Protein 2O4T (pdb70)

B-factor: mean 48.42, std 8.17, range [28.25, 76.45]

Organism: Halalkalibacterium halodurans (strain ATCC BAA-125 / DSM 18197 / FERM 7344 / JCM 9153 / C-125) (NCBI:txid272558)

Structure (mmCIF, N/CA/C/O backbone):
data_2O4T
#
_entry.id   2O4T
#
_cell.length_a   85.577
_cell.length_b   85.577
_cell.length_c   104.575
_cell.angle_alpha   90.00
_cell.angle_beta   90.00
_cell.angle_gamma   120.00
#
_symmetry.space_group_name_H-M   'H 3 2'
#
loop_
_entity.id
_entity.type
_entity.pdbx_description
1 polymer 'BH3976 protein'
2 non-polymer DI(HYDROXYETHYL)ETHER
3 water water
#
loop_
_atom_site.group_PDB
_atom_site.id
_atom_site.type_symbol
_atom_site.label_atom_id
_atom_site.label_alt_id
_atom_site.label_comp_id
_atom_site.label_asym_id
_atom_site.label_entity_id
_atom_site.label_seq_id
_atom_site.pdbx_PDB_ins_code
_atom_site.Cartn_x
_atom_site.Cartn_y
_atom_site.Cartn_z
_atom_site.occupancy
_atom_site.B_iso_or_equiv
_atom_site.auth_seq_id
_atom_site.auth_comp_id
_atom_site.auth_asym_id
_atom_site.auth_atom_id
_atom_site.pdbx_PDB_model_num
ATOM 1 N N . HIS A 1 3 ? 16.588 19.489 45.899 1.00 59.03 16 HIS A N 1
ATOM 2 C CA . HIS A 1 3 ? 16.967 18.162 46.495 1.00 60.15 16 HIS A CA 1
ATOM 3 C C . HIS A 1 3 ? 16.853 17.044 45.443 1.00 57.79 16 HIS A C 1
ATOM 4 O O . HIS A 1 3 ? 15.993 17.104 44.549 1.00 56.76 16 HIS A O 1
ATOM 11 N N . VAL A 1 4 ? 17.713 16.002 45.563 1.00 55.43 17 VAL A N 1
ATOM 12 C CA . VAL A 1 4 ? 17.642 14.908 44.612 1.00 52.35 17 VAL A CA 1
ATOM 13 C C . VAL A 1 4 ? 17.840 13.542 45.267 1.00 51.48 17 VAL A C 1
ATOM 14 O O . VAL A 1 4 ? 18.429 13.455 46.344 1.00 49.42 17 VAL A O 1
ATOM 18 N N . SER A 1 5 ? 17.270 12.565 44.592 1.00 47.28 18 SER A N 1
ATOM 19 C CA . SER A 1 5 ? 17.456 11.238 45.032 1.00 46.07 18 SER A CA 1
ATOM 20 C C . SER A 1 5 ? 18.963 10.933 45.213 1.00 48.63 18 SER A C 1
ATOM 21 O O . SER A 1 5 ? 19.825 11.289 44.400 1.00 52.27 18 SER A O 1
ATOM 24 N N . ARG A 1 6 ? 19.273 10.265 46.327 1.00 47.13 19 ARG A N 1
ATOM 25 C CA . ARG A 1 6 ? 20.62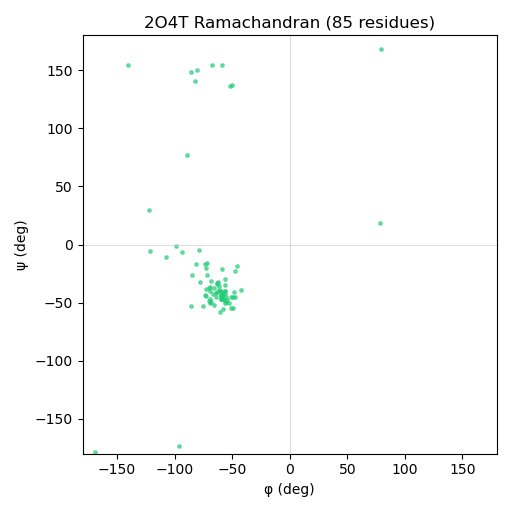8 9.783 46.569 1.00 46.89 19 ARG A CA 1
ATOM 26 C C . ARG A 1 6 ? 21.133 8.840 45.523 1.00 45.26 19 ARG A C 1
ATOM 27 O O . ARG A 1 6 ? 22.331 8.673 45.391 1.00 47.14 19 ARG A O 1
ATOM 35 N N . VAL A 1 7 ? 20.224 8.219 44.780 1.00 46.27 20 VAL A N 1
ATOM 36 C CA . VAL A 1 7 ? 20.618 7.418 43.631 1.00 47.86 20 VAL A CA 1
ATOM 37 C C . VAL A 1 7 ? 21.382 8.292 42.606 1.00 44.22 20 VAL A C 1
ATOM 38 O O . VAL A 1 7 ? 22.438 7.874 42.096 1.00 48.69 20 VAL A O 1
ATOM 42 N N . GLU A 1 8 ? 20.884 9.497 42.348 1.00 48.10 21 GLU A N 1
ATOM 43 C CA A GLU A 1 8 ? 21.522 10.422 41.415 0.50 46.33 21 GLU A CA 1
ATOM 44 C CA B GLU A 1 8 ? 21.524 10.372 41.386 0.50 46.43 21 GLU A CA 1
ATOM 45 C C . GLU A 1 8 ? 22.841 10.957 41.946 1.00 46.35 21 GLU A C 1
ATOM 46 O O . GLU A 1 8 ? 23.590 11.568 41.217 1.00 42.91 21 GLU A O 1
ATOM 57 N N . LYS A 1 9 ? 23.119 10.763 43.237 1.00 46.13 22 LYS A N 1
ATOM 58 C CA . LYS A 1 9 ? 24.372 11.256 43.826 1.00 44.66 22 LYS A CA 1
ATOM 59 C C . LYS A 1 9 ? 25.457 10.180 43.811 1.00 44.68 22 LYS A C 1
ATOM 60 O O . LYS A 1 9 ? 26.594 10.437 44.197 1.00 41.10 22 LYS A O 1
ATOM 66 N N . LEU A 1 10 ? 25.109 8.962 43.410 1.00 41.91 23 LEU A N 1
ATOM 67 C CA . LEU A 1 10 ? 26.118 7.920 43.287 1.00 42.74 23 LEU A CA 1
ATOM 68 C C . LEU A 1 10 ? 27.102 8.202 42.156 1.00 44.86 23 LEU A C 1
ATOM 69 O O . LEU A 1 10 ? 26.768 8.848 41.193 1.00 39.18 23 LEU A O 1
ATOM 74 N N . PRO A 1 11 ? 28.320 7.651 42.252 1.00 45.72 24 PRO A N 1
ATOM 75 C CA . PRO A 1 11 ? 29.179 7.755 41.061 1.00 44.43 24 PRO A CA 1
ATOM 76 C C . PRO A 1 11 ? 28.510 7.107 39.851 1.00 43.72 24 PRO A C 1
ATOM 77 O O . PRO A 1 11 ? 27.671 6.204 40.005 1.00 43.95 24 PRO A O 1
ATOM 81 N N . LYS A 1 12 ? 28.869 7.553 38.658 1.00 43.83 25 LYS A N 1
ATOM 82 C CA . LYS A 1 12 ? 28.191 7.098 37.447 1.00 45.62 25 LYS A CA 1
ATOM 83 C C . LYS A 1 12 ? 28.204 5.577 37.285 1.00 44.14 25 LYS A C 1
ATOM 84 O O . LYS A 1 12 ? 27.190 5.018 36.913 1.00 46.01 25 LYS A O 1
ATOM 86 N N . ASP A 1 13 ? 29.319 4.910 37.607 1.00 44.56 26 ASP A N 1
ATOM 87 C CA A ASP A 1 13 ? 29.462 3.438 37.478 0.50 44.09 26 ASP A CA 1
ATOM 88 C CA B ASP A 1 13 ? 29.388 3.467 37.389 0.50 44.49 26 ASP A CA 1
ATOM 89 C C . ASP A 1 13 ? 28.473 2.700 38.363 1.00 44.67 26 ASP A C 1
ATOM 90 O O . ASP A 1 13 ? 27.852 1.712 37.970 1.00 45.75 26 ASP A O 1
ATOM 99 N N . TYR A 1 14 ? 28.365 3.180 39.602 1.00 45.06 27 TYR A N 1
ATOM 100 C CA . TYR A 1 14 ? 27.387 2.680 40.563 1.00 45.47 27 TYR A CA 1
ATOM 101 C C . TYR A 1 14 ? 25.956 2.866 40.015 1.00 44.96 27 TYR A C 1
ATOM 102 O O . TYR A 1 14 ? 25.138 1.965 40.134 1.00 41.56 27 TYR A O 1
ATOM 111 N N . GLN A 1 15 ? 25.657 4.031 39.426 1.00 43.13 28 GLN A N 1
ATOM 112 C CA . GLN A 1 15 ? 24.327 4.247 38.837 1.00 42.61 28 GLN A CA 1
ATOM 113 C C . GLN A 1 15 ? 23.986 3.242 37.712 1.00 43.54 28 GLN A C 1
ATOM 114 O O . GLN A 1 15 ? 22.881 2.704 37.635 1.00 41.30 28 GLN A O 1
ATOM 120 N N . ILE A 1 16 ? 24.939 3.005 36.822 1.00 43.35 29 ILE A N 1
ATOM 121 C CA . ILE A 1 16 ? 24.758 2.016 35.787 1.00 45.29 29 ILE A CA 1
ATOM 122 C C . ILE A 1 16 ? 24.395 0.641 36.403 1.00 39.79 29 ILE A C 1
ATOM 123 O O . ILE A 1 16 ? 23.430 0.026 35.985 1.00 43.00 29 ILE A O 1
ATOM 128 N N . VAL A 1 17 ? 25.139 0.184 37.384 1.00 45.19 30 VAL A N 1
ATOM 129 C CA . VAL A 1 17 ? 24.904 -1.165 37.946 1.00 43.47 30 VAL A CA 1
ATOM 130 C C . VAL A 1 17 ? 23.543 -1.108 38.709 1.00 44.29 30 VAL A C 1
ATOM 131 O O . VAL A 1 17 ? 22.751 -2.020 38.607 1.00 43.01 30 VAL A O 1
ATOM 135 N N . TYR A 1 18 ? 23.226 0.006 39.380 1.00 46.31 31 TYR A N 1
ATOM 136 C CA . TYR A 1 18 ? 21.929 0.109 40.072 1.00 44.19 31 TYR A CA 1
ATOM 137 C C . TYR A 1 18 ? 20.753 -0.028 39.123 1.00 47.09 31 TYR A C 1
ATOM 138 O O . TYR A 1 18 ? 19.738 -0.668 39.458 1.00 39.94 31 TYR A O 1
ATOM 147 N N . LYS A 1 19 ? 20.866 0.577 37.939 1.00 47.45 32 LYS A N 1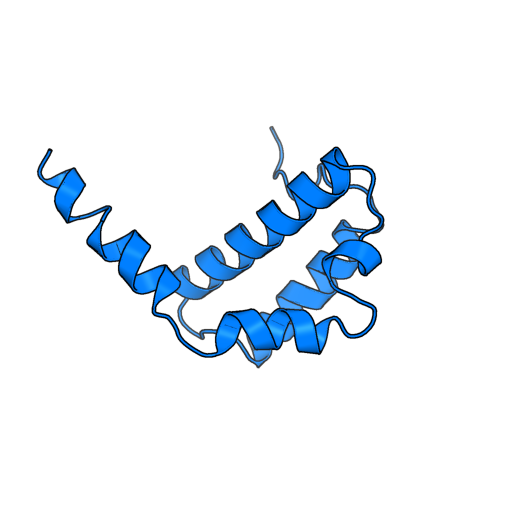
ATOM 148 C CA . LYS A 1 19 ? 19.821 0.439 36.941 1.00 47.37 32 LYS A CA 1
ATOM 149 C C . LYS A 1 19 ? 19.716 -1.022 36.494 1.00 43.45 32 LYS A C 1
ATOM 150 O O . LYS A 1 19 ? 18.640 -1.502 36.317 1.00 38.88 32 LYS A O 1
ATOM 154 N N . GLU A 1 20 ? 20.825 -1.726 36.290 1.00 42.12 33 GLU A N 1
ATOM 155 C CA . GLU A 1 20 ? 20.723 -3.140 35.940 1.00 43.08 33 GLU A CA 1
ATOM 156 C C . GLU A 1 20 ? 19.941 -3.863 37.066 1.00 43.47 33 GLU A C 1
ATOM 157 O O . GLU A 1 20 ? 19.074 -4.719 36.806 1.00 42.23 33 GLU A O 1
ATOM 163 N N . ILE A 1 21 ? 20.254 -3.493 38.304 1.00 46.90 34 ILE A N 1
ATOM 164 C CA . ILE A 1 21 ? 19.702 -4.152 39.508 1.00 48.73 34 ILE A CA 1
ATOM 165 C C . ILE A 1 21 ? 18.206 -3.992 39.630 1.00 45.30 34 ILE A C 1
ATOM 166 O O . ILE A 1 21 ? 17.505 -4.980 39.859 1.00 46.70 34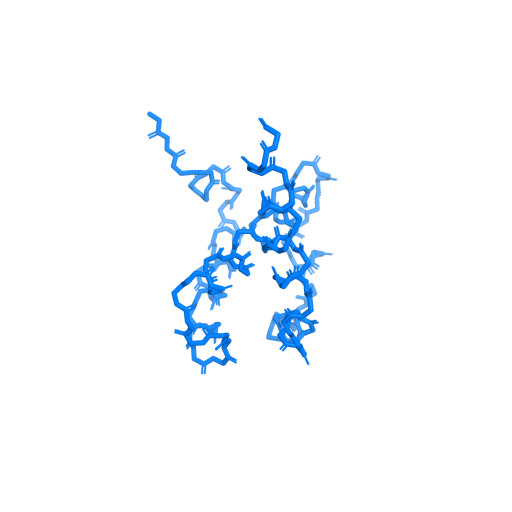 ILE A O 1
ATOM 171 N N . GLN A 1 22 ? 17.716 -2.774 39.401 1.00 46.70 35 GLN A N 1
ATOM 172 C CA . GLN A 1 22 ? 16.294 -2.513 39.444 1.00 48.12 35 GLN A CA 1
ATOM 173 C C . GLN A 1 22 ? 15.530 -3.419 38.496 1.00 48.32 35 GLN A C 1
ATOM 174 O O . GLN A 1 22 ? 14.437 -3.885 38.822 1.00 46.39 35 GLN A O 1
ATOM 180 N N . LYS A 1 23 ? 16.079 -3.661 37.307 1.00 50.24 36 LYS A N 1
ATOM 181 C CA . LYS A 1 23 ? 15.411 -4.481 36.286 1.00 48.77 36 LYS A CA 1
ATOM 182 C C . LYS A 1 23 ? 15.354 -5.952 36.715 1.00 46.84 36 LYS A C 1
ATOM 183 O O . LYS A 1 23 ? 14.320 -6.624 36.649 1.00 45.37 36 LYS A O 1
ATOM 189 N N . TYR A 1 24 ? 16.509 -6.439 37.099 1.00 46.67 37 TYR A N 1
ATOM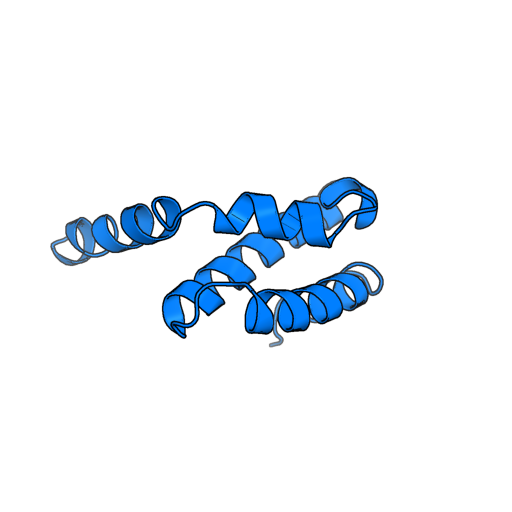 190 C CA . TYR A 1 24 ? 16.672 -7.780 37.616 1.00 46.17 37 TYR A CA 1
ATOM 191 C C . TYR A 1 24 ? 15.745 -8.084 38.801 1.00 45.65 37 TYR A C 1
ATOM 192 O O . TYR A 1 24 ? 15.034 -9.065 38.789 1.00 40.84 37 TYR A O 1
ATOM 201 N N . LEU A 1 25 ? 15.694 -7.188 39.776 1.00 47.39 38 LEU A N 1
ATOM 202 C CA . LEU A 1 25 ? 14.949 -7.470 41.001 1.00 51.24 38 LEU A CA 1
ATOM 203 C C . LEU A 1 25 ? 13.477 -7.424 40.753 1.00 53.70 38 LEU A C 1
ATOM 204 O O . LEU A 1 25 ? 12.742 -8.213 41.294 1.00 54.61 38 LEU A O 1
ATOM 209 N N . PHE A 1 26 ? 13.053 -6.489 39.921 1.00 55.68 39 PHE A N 1
ATOM 210 C CA . PHE A 1 26 ? 11.699 -6.493 39.417 1.00 54.62 39 PHE A CA 1
ATOM 211 C C . PHE A 1 26 ? 11.287 -7.861 38.863 1.00 53.69 39 PHE A C 1
ATOM 212 O O . PHE A 1 26 ? 10.208 -8.329 39.144 1.00 51.81 39 PHE A O 1
ATOM 220 N N . LYS A 1 27 ? 12.151 -8.488 38.067 1.00 53.69 40 LYS A N 1
ATOM 221 C CA . LYS A 1 27 ? 11.884 -9.788 37.468 1.00 53.13 40 LYS A CA 1
ATOM 222 C C . LYS A 1 27 ? 12.067 -10.969 38.436 1.00 51.38 40 LYS A C 1
ATOM 223 O O . LYS A 1 27 ? 11.400 -11.972 38.271 1.00 48.61 40 LYS A O 1
ATOM 229 N N . VAL A 1 28 ? 12.984 -10.899 39.401 1.00 50.57 41 VAL A N 1
ATOM 230 C CA . VAL A 1 28 ? 13.202 -12.058 40.335 1.00 51.27 41 VAL A CA 1
ATOM 231 C C . VAL A 1 28 ? 13.001 -11.766 41.839 1.00 49.68 41 VAL A C 1
ATOM 232 O O . VAL A 1 28 ? 13.017 -12.681 42.664 1.00 45.94 41 VAL A O 1
ATOM 236 N N . GLY A 1 29 ? 12.764 -10.514 42.194 1.00 48.44 42 GLY A N 1
ATOM 237 C CA . GLY A 1 29 ? 12.715 -10.154 43.608 1.00 49.37 42 GLY A CA 1
ATOM 238 C C . GLY A 1 29 ? 11.305 -10.133 44.143 1.00 51.17 42 GLY A C 1
ATOM 239 O O . GLY A 1 29 ? 10.363 -10.465 43.424 1.00 46.16 42 GLY A O 1
ATOM 240 N N . PRO A 1 30 ? 11.144 -9.681 45.404 1.00 49.48 43 PRO A N 1
ATOM 241 C CA . PRO A 1 30 ? 9.812 -9.593 45.986 1.00 47.28 43 PRO A CA 1
ATOM 242 C C . PRO A 1 30 ? 8.876 -8.855 45.040 1.00 42.36 43 PRO A C 1
ATOM 243 O O . PRO A 1 30 ? 9.242 -7.834 44.474 1.00 37.25 43 PRO A O 1
ATOM 247 N N . VAL A 1 31 ? 7.668 -9.360 44.885 1.00 40.75 44 VAL A N 1
ATOM 248 C CA . VAL A 1 31 ? 6.690 -8.733 43.993 1.00 39.66 44 VAL A CA 1
ATOM 249 C C . VAL A 1 31 ? 6.015 -7.570 44.688 1.00 41.80 44 VAL A C 1
ATOM 250 O O . VAL A 1 31 ? 5.345 -6.719 44.048 1.00 41.30 44 VAL A O 1
ATOM 254 N N . GLU A 1 32 ? 6.124 -7.528 46.004 1.00 42.38 45 GLU A N 1
ATOM 255 C CA . GLU A 1 32 ? 5.309 -6.576 46.752 1.00 38.37 45 GLU A CA 1
ATOM 256 C C . GLU A 1 32 ? 6.025 -5.255 46.681 1.00 36.87 45 GLU A C 1
ATOM 257 O O . GLU A 1 32 ? 7.234 -5.201 46.771 1.00 36.03 45 GLU A O 1
ATOM 263 N N . LEU A 1 33 ? 5.280 -4.179 46.529 1.00 33.85 46 LEU A N 1
ATOM 264 C CA . LEU A 1 33 ? 5.865 -2.829 46.338 1.00 36.04 46 LEU A CA 1
ATOM 265 C C . LEU A 1 33 ? 6.801 -2.426 47.457 1.00 35.70 46 LEU A C 1
ATOM 266 O O . LEU A 1 33 ? 7.922 -1.983 47.235 1.00 45.57 46 LEU A O 1
ATOM 271 N N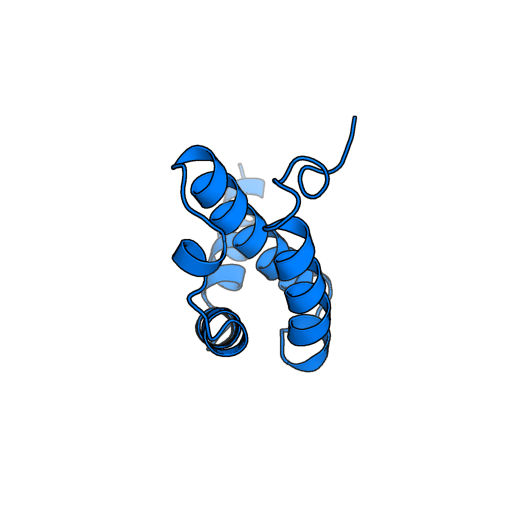 . ASN A 1 34 ? 6.352 -2.619 48.684 1.00 38.72 47 ASN A N 1
ATOM 272 C CA . ASN A 1 34 ? 7.085 -2.176 49.872 1.00 41.31 47 ASN A CA 1
ATOM 273 C C . ASN A 1 34 ? 8.297 -2.977 50.189 1.00 39.87 47 ASN A C 1
ATOM 274 O O . ASN A 1 34 ? 9.369 -2.435 50.502 1.00 39.91 47 ASN A O 1
ATOM 279 N N . GLU A 1 35 ? 8.161 -4.287 50.106 1.00 40.16 48 GLU A N 1
ATOM 280 C CA . GLU A 1 35 ? 9.324 -5.118 50.302 1.00 40.80 48 GLU A CA 1
ATOM 281 C C . GLU A 1 35 ? 10.356 -4.900 49.180 1.00 42.01 48 GLU A C 1
ATOM 282 O O . GLU A 1 35 ? 11.589 -4.999 49.402 1.00 46.50 48 GLU A O 1
ATOM 288 N N . GLY A 1 36 ? 9.851 -4.707 47.959 1.00 42.86 49 GLY A N 1
ATOM 289 C CA . GLY A 1 36 ? 10.668 -4.348 46.802 1.00 42.07 49 GLY A CA 1
ATOM 290 C C . GLY A 1 36 ? 11.481 -3.079 47.025 1.00 38.03 49 GLY A C 1
ATOM 291 O O . GLY A 1 36 ? 12.659 -3.043 46.779 1.00 38.53 49 GLY A O 1
ATOM 292 N N . ILE A 1 37 ? 10.859 -2.019 47.479 1.00 40.57 50 ILE A N 1
ATOM 293 C CA . ILE A 1 37 ? 11.611 -0.787 47.764 1.00 41.74 50 ILE A CA 1
ATOM 294 C C . ILE A 1 37 ? 12.548 -0.924 48.952 1.00 42.59 50 ILE A C 1
ATOM 295 O O . ILE A 1 37 ? 13.609 -0.294 49.007 1.00 45.75 50 ILE A O 1
ATOM 300 N N . GLY A 1 38 ? 12.179 -1.742 49.920 1.00 43.70 51 GLY A N 1
ATOM 301 C CA . GLY A 1 38 ? 13.083 -2.001 51.015 1.00 44.76 51 GLY A CA 1
ATOM 302 C C . GLY A 1 38 ? 14.349 -2.645 50.515 1.00 42.27 51 GLY A C 1
ATOM 303 O O . GLY A 1 38 ? 15.441 -2.378 51.003 1.00 41.42 51 GLY A O 1
ATOM 304 N N . LEU A 1 39 ? 14.221 -3.542 49.556 1.00 46.31 52 LEU A N 1
ATOM 305 C CA . LEU A 1 39 ? 15.390 -4.287 49.080 1.00 43.86 52 LEU A CA 1
ATOM 306 C C . LEU A 1 39 ? 16.361 -3.337 48.294 1.00 43.39 52 LEU A C 1
ATOM 307 O O . LEU A 1 39 ? 17.582 -3.330 48.461 1.00 45.02 52 LEU A O 1
ATOM 312 N N . LEU A 1 40 ? 15.759 -2.569 47.412 1.00 45.39 53 LEU A N 1
ATOM 313 C CA . LEU A 1 40 ? 16.371 -1.515 46.629 1.00 45.01 53 LEU A CA 1
ATOM 314 C C . LEU A 1 40 ? 17.046 -0.513 47.521 1.00 47.67 53 LEU A C 1
ATOM 315 O O . LEU A 1 40 ? 18.199 -0.130 47.233 1.00 47.67 53 LEU A O 1
ATOM 320 N N . SER A 1 41 ? 16.356 -0.106 48.610 1.00 43.44 54 SER A N 1
ATOM 321 C CA . SER A 1 41 ? 16.960 0.834 49.588 1.00 41.60 54 SER A CA 1
ATOM 322 C C . SER A 1 41 ? 18.218 0.237 50.186 1.00 40.99 54 SE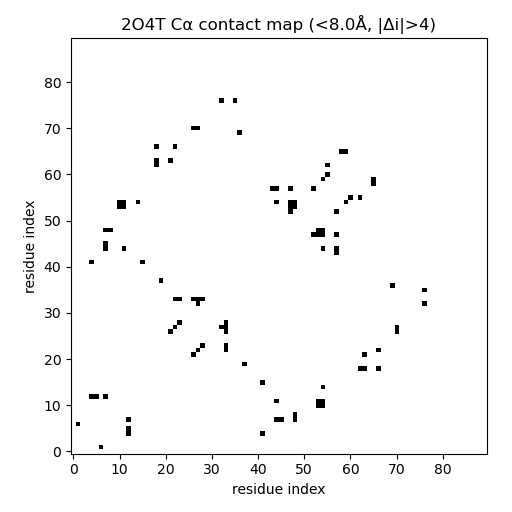R A C 1
ATOM 323 O O . SER A 1 41 ? 19.221 0.864 50.288 1.00 46.56 54 SER A O 1
ATOM 326 N N . GLU A 1 42 ? 18.130 -1.004 50.591 1.00 39.23 55 GLU A N 1
ATOM 327 C CA . GLU A 1 42 ? 19.283 -1.695 51.110 1.00 41.86 55 GLU A CA 1
ATOM 328 C C . GLU A 1 42 ? 20.466 -1.783 50.135 1.00 44.14 55 GLU A C 1
ATOM 329 O O . GLU A 1 42 ? 21.630 -1.570 50.525 1.00 45.78 55 GLU A O 1
ATOM 335 N N . ILE A 1 43 ? 20.183 -2.076 48.873 1.00 44.44 56 ILE A N 1
ATOM 336 C CA . ILE A 1 43 ? 21.235 -2.187 47.886 1.00 44.68 56 ILE A CA 1
ATOM 337 C C . ILE A 1 43 ? 21.837 -0.839 47.697 1.00 42.65 56 ILE A C 1
ATOM 338 O O . ILE A 1 43 ? 23.034 -0.713 47.614 1.00 43.65 56 ILE A O 1
ATOM 343 N N . LEU A 1 44 ? 20.998 0.192 47.622 1.00 40.32 57 LEU A N 1
ATOM 344 C CA . LEU A 1 44 ? 21.496 1.548 47.580 1.00 40.47 57 LEU A CA 1
ATOM 345 C C . LEU A 1 44 ? 22.497 1.898 48.689 1.00 41.83 57 LEU A C 1
ATOM 346 O O . LEU A 1 44 ? 23.527 2.547 48.429 1.00 44.40 57 LEU A O 1
ATOM 351 N N . GLY A 1 45 ? 22.216 1.517 49.926 1.00 44.10 58 GLY A N 1
ATOM 352 C CA . GLY A 1 45 ? 23.171 1.720 51.003 1.00 37.86 58 GLY A CA 1
ATOM 353 C C . GLY A 1 45 ? 24.485 0.960 50.864 1.00 43.49 58 GLY A C 1
ATOM 354 O O . GLY A 1 45 ? 25.536 1.473 51.226 1.00 42.58 58 GLY A O 1
ATOM 355 N N . PHE A 1 46 ? 24.438 -0.295 50.428 1.00 41.04 59 PHE A N 1
ATOM 356 C CA . PHE A 1 46 ? 25.688 -0.990 50.037 1.00 46.43 59 PHE A CA 1
ATOM 357 C C . PHE A 1 46 ? 26.481 -0.058 49.123 1.00 43.95 59 PHE A C 1
ATOM 358 O O . PHE A 1 46 ? 27.679 0.113 49.287 1.00 45.84 59 PHE A O 1
ATOM 366 N N . PHE A 1 47 ? 25.792 0.558 48.169 1.00 45.46 60 PHE A N 1
ATOM 367 C CA . PHE A 1 47 ? 26.447 1.305 47.117 1.00 46.52 60 PHE A CA 1
ATOM 368 C C . PHE A 1 47 ? 27.003 2.612 47.613 1.00 47.67 60 PHE A C 1
ATOM 369 O O . PHE A 1 47 ? 28.121 3.034 47.245 1.00 48.30 60 PHE A O 1
ATOM 377 N N . GLU A 1 48 ? 26.207 3.287 48.422 1.00 46.26 61 GLU A N 1
ATOM 378 C CA . GLU A 1 48 ? 26.652 4.509 49.040 1.00 42.69 61 GLU A CA 1
ATOM 379 C C . GLU A 1 48 ? 27.902 4.294 49.899 1.00 42.59 61 GLU A C 1
ATOM 380 O O . GLU A 1 48 ? 28.832 5.105 49.840 1.00 45.83 61 GLU A O 1
ATOM 386 N N . GLU A 1 49 ? 27.914 3.241 50.722 1.00 45.10 62 GLU A N 1
ATOM 387 C CA . GLU A 1 49 ? 29.090 2.954 51.570 1.00 44.69 62 GLU A CA 1
ATOM 388 C C . GLU A 1 49 ? 30.270 2.490 50.737 1.00 42.11 62 GLU A C 1
ATOM 389 O O . GLU A 1 49 ? 31.416 2.863 51.037 1.00 45.87 62 GLU A O 1
ATOM 395 N N . GLY A 1 50 ? 29.993 1.705 49.693 1.00 44.18 63 GLY A N 1
ATOM 396 C CA . GLY A 1 50 ? 30.993 1.392 48.669 1.00 42.66 63 GLY A CA 1
ATOM 397 C C . GLY A 1 50 ? 31.696 2.613 48.096 1.00 44.79 63 GLY A C 1
ATOM 398 O O . GLY A 1 50 ? 32.925 2.708 48.124 1.00 43.23 63 GLY A O 1
ATOM 399 N N . ALA A 1 51 ? 30.922 3.559 47.593 1.00 42.91 64 ALA A N 1
ATOM 400 C CA . ALA A 1 51 ? 31.474 4.840 47.144 1.00 46.82 64 ALA A CA 1
ATOM 401 C C . ALA A 1 51 ? 32.314 5.534 48.189 1.00 46.25 64 ALA A C 1
ATOM 402 O O . ALA A 1 51 ? 33.439 5.950 47.899 1.00 48.13 64 ALA A O 1
ATOM 404 N N . ALA A 1 52 ? 31.779 5.678 49.399 1.00 44.68 65 ALA A N 1
ATOM 405 C CA . ALA A 1 52 ? 32.474 6.380 50.508 1.00 43.52 65 ALA A CA 1
ATOM 406 C C . ALA A 1 52 ? 33.780 5.694 50.912 1.00 42.15 65 ALA A C 1
ATOM 407 O O . ALA A 1 52 ? 34.757 6.339 51.324 1.00 39.59 65 ALA A O 1
ATOM 409 N N . ALA A 1 53 ? 33.783 4.376 50.784 1.00 43.66 66 ALA A N 1
ATOM 410 C CA . ALA A 1 53 ? 34.944 3.560 51.087 1.00 46.39 66 ALA A CA 1
ATOM 411 C C . ALA A 1 53 ? 35.990 3.575 49.956 1.00 47.74 66 ALA A C 1
ATOM 412 O O . ALA A 1 53 ? 37.054 3.008 50.116 1.00 45.53 66 ALA A O 1
ATOM 414 N N . GLY A 1 54 ? 35.688 4.220 48.824 1.00 48.71 67 GLY A N 1
ATOM 415 C CA . GLY A 1 54 ? 36.623 4.282 47.694 1.00 47.08 67 GLY A CA 1
ATOM 416 C C . GLY A 1 54 ? 36.690 3.025 46.834 1.00 47.16 67 GLY A C 1
ATOM 417 O O . GLY A 1 54 ? 37.644 2.832 46.091 1.00 46.97 67 GLY A O 1
ATOM 418 N N . LYS A 1 55 ? 35.660 2.184 46.936 1.00 45.96 68 LYS A N 1
ATOM 419 C CA . LYS A 1 55 ? 35.530 0.939 46.186 1.00 45.80 68 LYS A CA 1
ATOM 420 C C . LYS A 1 55 ? 34.898 1.242 44.845 1.00 45.63 68 LYS A C 1
ATOM 421 O O . LYS A 1 55 ? 34.071 2.159 44.728 1.00 48.12 68 LYS A O 1
ATOM 427 N N . GLY A 1 56 ? 35.270 0.455 43.838 1.00 44.67 69 GLY A N 1
ATOM 428 C CA . GLY A 1 56 ? 34.538 0.445 42.574 1.00 46.41 69 GLY A CA 1
ATOM 429 C C . GLY A 1 56 ? 33.318 -0.433 42.787 1.00 44.51 69 GLY A C 1
ATOM 430 O O . GLY A 1 56 ? 33.366 -1.385 43.568 1.00 43.19 69 GLY A O 1
ATOM 431 N N . VAL A 1 57 ? 32.238 -0.137 42.076 1.00 46.12 70 VAL A N 1
ATOM 432 C CA . VAL A 1 57 ? 31.004 -0.895 42.207 1.00 44.16 70 VAL A CA 1
ATOM 433 C C . VAL A 1 57 ? 31.161 -2.400 42.141 1.00 44.13 70 VAL A C 1
ATOM 434 O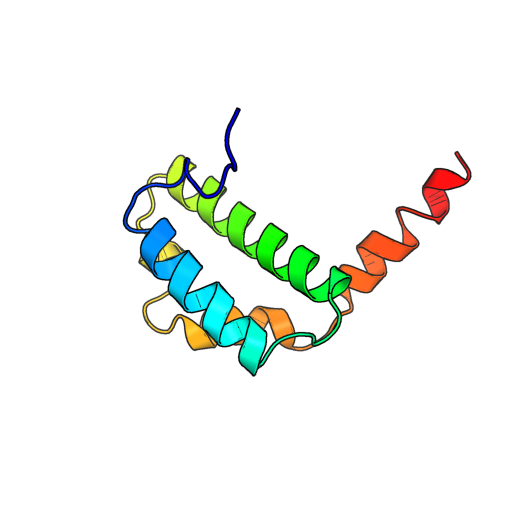 O . VAL A 1 57 ? 30.461 -3.129 42.862 1.00 40.82 70 VAL A O 1
ATOM 438 N N . LEU A 1 58 ? 32.001 -2.901 41.246 1.00 44.61 71 LEU A N 1
ATOM 439 C CA . LEU A 1 58 ? 32.133 -4.346 41.122 1.00 43.08 71 LEU A CA 1
ATOM 440 C C . LEU A 1 58 ? 32.900 -4.951 42.282 1.00 44.96 71 LEU A C 1
ATOM 441 O O . LEU A 1 58 ? 32.832 -6.170 42.505 1.00 45.66 71 LEU A O 1
ATOM 446 N N . ASP A 1 59 ? 33.627 -4.118 43.029 1.00 46.80 72 ASP A N 1
ATOM 447 C CA . ASP A 1 59 ? 34.194 -4.541 44.310 1.00 47.72 72 ASP A CA 1
ATOM 448 C C . ASP A 1 59 ? 33.147 -4.698 45.429 1.00 47.49 72 ASP A C 1
ATOM 449 O O . ASP A 1 59 ? 33.413 -5.337 46.439 1.00 52.96 72 ASP A O 1
ATOM 454 N N . VAL A 1 60 ? 32.000 -4.075 45.262 1.00 47.81 73 VAL A N 1
ATOM 455 C CA . VAL A 1 60 ? 30.862 -4.239 46.166 1.00 46.75 73 VAL A CA 1
ATOM 456 C C . VAL A 1 60 ? 30.022 -5.456 45.772 1.00 47.27 73 VAL A C 1
ATOM 457 O O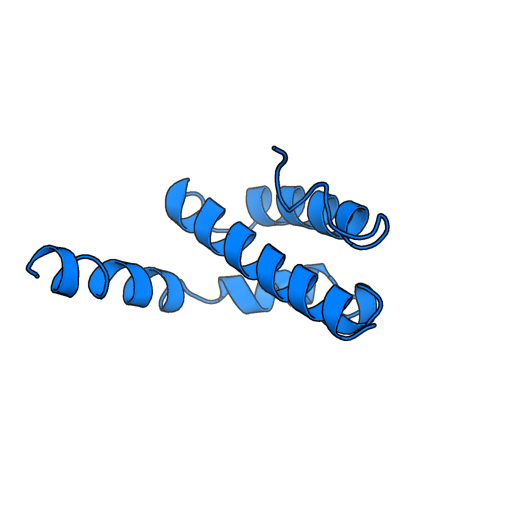 . VAL A 1 60 ? 29.746 -6.342 46.588 1.00 44.72 73 VAL A O 1
ATOM 461 N N . THR A 1 61 ? 29.621 -5.506 44.511 1.00 48.04 74 THR A N 1
ATOM 462 C CA . THR A 1 61 ? 28.752 -6.598 44.035 1.00 47.83 74 THR A CA 1
ATOM 463 C C . THR A 1 61 ? 29.501 -7.837 43.639 1.00 47.57 74 THR A C 1
ATOM 464 O O . THR A 1 61 ? 28.955 -8.954 43.706 1.00 49.90 74 THR A O 1
ATOM 468 N N . GLY A 1 62 ? 30.760 -7.688 43.233 1.00 47.19 75 GLY A N 1
ATOM 469 C CA . GLY A 1 62 ? 31.420 -8.753 42.444 1.00 43.25 75 GLY A CA 1
ATOM 470 C C . GLY A 1 62 ? 30.974 -8.679 40.973 1.00 42.20 75 GLY A C 1
ATOM 471 O O . GLY A 1 62 ? 30.008 -7.965 40.652 1.00 48.54 75 GLY A O 1
ATOM 472 N N . THR A 1 63 ? 31.643 -9.395 40.069 1.00 45.65 76 THR A N 1
ATOM 473 C CA . THR A 1 63 ? 31.348 -9.287 38.625 1.00 46.70 76 THR A CA 1
ATOM 474 C C . THR A 1 63 ? 30.011 -9.941 38.268 1.00 47.42 76 THR A C 1
ATOM 475 O O . THR A 1 63 ? 29.315 -9.530 37.319 1.00 48.55 76 THR A O 1
ATOM 479 N N . ASP A 1 64 ? 29.633 -10.907 39.099 1.00 46.46 77 ASP A N 1
ATOM 480 C CA . ASP A 1 64 ? 28.358 -11.593 39.019 1.00 42.53 77 ASP A CA 1
ATOM 481 C C . ASP A 1 64 ? 27.355 -10.842 39.851 1.00 47.46 77 ASP A C 1
ATOM 482 O O . ASP A 1 64 ? 27.054 -11.207 40.997 1.00 49.52 77 ASP A O 1
ATOM 487 N N . VAL A 1 65 ? 26.877 -9.730 39.280 1.00 45.03 78 VAL A N 1
ATOM 488 C CA . VAL A 1 65 ? 25.887 -8.926 39.917 1.00 46.03 78 VAL A CA 1
ATOM 489 C C . VAL A 1 65 ? 24.582 -9.651 40.213 1.00 41.23 78 VAL A C 1
ATOM 490 O O . VAL A 1 65 ? 23.929 -9.359 41.225 1.00 50.98 78 VAL A O 1
ATOM 494 N N . ALA A 1 66 ? 24.119 -10.490 39.321 1.00 40.16 79 ALA A N 1
ATOM 495 C CA . ALA A 1 66 ? 22.905 -11.258 39.621 1.00 36.02 79 ALA A CA 1
ATOM 496 C C . ALA A 1 66 ? 23.122 -12.107 40.884 1.00 40.87 79 ALA A C 1
ATOM 497 O O . ALA A 1 66 ? 22.244 -12.154 41.720 1.00 43.36 79 ALA A O 1
ATOM 499 N N . ALA A 1 67 ? 24.279 -12.776 41.022 1.00 40.95 80 ALA A N 1
ATOM 500 C CA . ALA A 1 67 ? 24.557 -13.521 42.266 1.00 39.93 80 ALA A CA 1
ATOM 501 C C . ALA A 1 67 ? 24.491 -12.683 43.554 1.00 45.48 80 ALA A C 1
ATOM 502 O O . ALA A 1 67 ? 24.093 -13.205 44.603 1.00 46.02 80 ALA A O 1
ATOM 504 N N . PHE A 1 68 ? 24.812 -11.385 43.439 1.00 43.97 81 PHE A N 1
ATOM 505 C CA . PHE A 1 68 ? 24.765 -10.429 44.526 1.00 45.47 81 PHE A CA 1
ATOM 506 C C . PHE A 1 68 ? 23.340 -10.198 44.905 1.00 46.14 81 PHE A C 1
ATOM 507 O O . PHE A 1 68 ? 22.993 -10.239 46.071 1.00 45.88 81 PHE A O 1
ATOM 515 N N . CYS A 1 69 ? 22.515 -9.929 43.910 1.00 43.73 82 CYS A N 1
ATOM 516 C CA . CYS A 1 69 ? 21.100 -9.754 44.136 1.00 45.06 82 CYS A CA 1
ATOM 517 C C . CYS A 1 69 ? 20.483 -11.017 44.740 1.00 44.47 82 CYS A C 1
ATOM 518 O O . CYS A 1 69 ? 19.714 -10.920 45.691 1.00 51.01 82 CYS A O 1
ATOM 521 N N . ASP A 1 70 ? 20.804 -12.165 44.165 1.00 46.09 83 ASP A N 1
ATOM 522 C CA . ASP A 1 70 ? 20.253 -13.465 44.583 1.00 45.58 83 ASP A CA 1
ATOM 523 C C . ASP A 1 70 ? 20.495 -13.755 46.084 1.00 49.23 83 ASP A C 1
ATOM 524 O O . ASP A 1 70 ? 19.677 -14.366 46.753 1.00 48.13 83 ASP A O 1
ATOM 529 N N . ALA A 1 71 ? 21.635 -13.320 46.609 1.00 49.59 84 ALA A N 1
ATOM 530 C CA . ALA A 1 71 ? 21.952 -13.553 48.015 1.00 49.33 84 ALA A CA 1
ATOM 531 C C . ALA A 1 71 ? 21.115 -12.697 48.969 1.00 48.17 84 ALA A C 1
ATOM 532 O O . ALA A 1 71 ? 20.990 -13.025 50.144 1.00 49.74 84 ALA A O 1
ATOM 534 N N . LEU A 1 72 ? 20.477 -11.648 48.456 1.00 48.10 85 LEU A N 1
ATOM 535 C CA . LEU A 1 72 ? 19.593 -10.816 49.275 1.00 49.77 85 LEU A CA 1
ATOM 536 C C . LEU A 1 72 ? 18.100 -11.142 49.142 1.00 52.17 85 LEU A C 1
ATOM 537 O O . LEU A 1 72 ? 17.280 -10.565 49.836 1.00 51.35 85 LEU A O 1
ATOM 542 N N . ILE A 1 73 ? 17.764 -12.107 48.291 1.00 57.43 86 ILE A N 1
ATOM 543 C CA . ILE A 1 73 ? 16.377 -12.495 48.026 1.00 60.55 86 ILE A CA 1
ATOM 544 C C . ILE A 1 73 ? 16.033 -13.861 48.645 1.00 62.10 86 ILE A C 1
ATOM 545 O O . ILE A 1 73 ? 14.865 -14.245 48.672 1.00 66.57 86 ILE A O 1
ATOM 550 N N . GLY A 1 74 ? 17.032 -14.598 49.133 1.00 61.12 87 GLY A N 1
ATOM 551 C CA . GLY A 1 74 ? 16.808 -15.919 49.749 1.00 63.28 87 GLY A CA 1
ATOM 552 C C . GLY A 1 74 ? 15.668 -16.074 50.763 1.00 64.17 87 GLY A C 1
ATOM 553 O O . GLY A 1 74 ? 15.254 -17.206 51.057 1.00 65.43 87 GLY A O 1
ATOM 554 N N . ASP A 1 75 ? 15.188 -14.958 51.323 1.00 62.42 88 ASP A N 1
ATOM 555 C CA . ASP A 1 75 ? 14.044 -14.941 52.254 1.00 61.05 88 ASP A CA 1
ATOM 556 C C . ASP A 1 75 ? 13.599 -13.477 52.471 1.00 59.20 88 ASP A C 1
ATOM 557 O O . ASP A 1 75 ? 14.181 -12.534 51.891 1.00 58.27 88 ASP A O 1
ATOM 562 N N . SER A 1 76 ? 12.592 -13.271 53.317 1.00 55.00 89 SER A N 1
ATOM 563 C CA . SER A 1 76 ? 12.194 -11.905 53.690 1.00 52.55 89 SER A CA 1
ATOM 564 C C . SER A 1 76 ? 12.262 -11.692 55.216 1.00 49.24 89 SER A C 1
ATOM 565 O O . SER A 1 76 ? 11.462 -10.931 55.774 1.00 49.01 89 SER A O 1
ATOM 568 N N . LYS A 1 77 ? 13.170 -12.405 55.890 1.00 46.95 90 LYS A N 1
ATOM 569 C CA . LYS A 1 77 ? 13.331 -12.280 57.355 1.00 45.16 90 LYS A CA 1
ATOM 570 C C . LYS A 1 77 ? 13.778 -10.869 57.731 1.00 39.72 90 LYS A C 1
ATOM 571 O O . LYS A 1 77 ? 13.440 -10.335 58.788 1.00 37.60 90 LYS A O 1
ATOM 574 N N . THR A 1 78 ? 14.551 -10.295 56.840 1.00 40.07 91 THR A N 1
ATOM 575 C CA . THR A 1 78 ? 15.156 -8.997 57.081 1.00 44.69 91 THR A CA 1
ATOM 576 C C . THR A 1 78 ? 14.087 -7.918 57.053 1.00 43.73 91 THR A C 1
ATOM 577 O O . THR A 1 78 ? 14.004 -7.095 57.948 1.00 45.51 91 THR A O 1
ATOM 581 N N . TYR A 1 79 ? 13.260 -7.939 56.022 1.00 45.13 92 TYR A N 1
ATOM 582 C CA . TYR A 1 79 ? 12.113 -7.023 55.950 1.00 41.64 92 TYR A CA 1
ATOM 583 C C . TYR A 1 79 ? 11.203 -7.188 57.117 1.00 38.04 92 TYR A C 1
ATOM 584 O O . TYR A 1 79 ? 10.732 -6.216 57.701 1.00 37.13 92 TYR A O 1
ATOM 593 N N . ALA A 1 80 ? 10.877 -8.434 57.426 1.00 37.68 93 ALA A N 1
ATOM 594 C CA . ALA A 1 80 ? 9.960 -8.769 58.518 1.00 36.33 93 ALA A CA 1
ATOM 595 C C . ALA A 1 80 ? 10.383 -8.205 59.880 1.00 36.58 93 ALA A C 1
ATOM 596 O O . ALA A 1 80 ? 9.557 -7.712 60.668 1.00 34.68 93 ALA A O 1
ATOM 598 N N . ASP A 1 81 ? 11.683 -8.326 60.135 1.00 39.04 94 ASP A N 1
ATOM 599 C CA . ASP A 1 81 ? 12.336 -7.782 61.331 1.00 42.49 94 ASP A CA 1
ATOM 600 C C . ASP A 1 81 ? 12.112 -6.250 61.404 1.00 37.93 94 ASP A C 1
ATOM 601 O O . ASP A 1 81 ? 11.614 -5.726 62.390 1.00 39.40 94 ASP A O 1
ATOM 606 N N . LEU A 1 82 ? 12.490 -5.565 60.360 1.00 39.09 95 LEU A N 1
ATOM 607 C CA . LEU A 1 82 ? 12.385 -4.111 60.319 1.00 42.66 95 LEU A CA 1
ATOM 608 C C . LEU A 1 82 ? 10.956 -3.642 60.440 1.00 43.84 95 LEU A C 1
ATOM 609 O O . LEU A 1 82 ? 10.669 -2.627 61.107 1.00 43.97 95 LEU A O 1
ATOM 614 N N . TYR A 1 83 ? 10.045 -4.417 59.850 1.00 43.69 96 TYR A N 1
ATOM 615 C CA . TYR A 1 83 ? 8.626 -4.143 59.952 1.00 42.90 96 TYR A CA 1
ATOM 616 C C . TYR A 1 83 ? 8.107 -4.298 61.364 1.00 42.89 96 TYR A C 1
ATOM 617 O O . TYR A 1 83 ? 7.439 -3.405 61.893 1.00 42.07 96 TYR A O 1
ATOM 626 N N . GLN A 1 84 ? 8.386 -5.449 61.977 1.00 43.39 97 GLN A N 1
ATOM 627 C CA . GLN A 1 84 ? 7.904 -5.729 63.326 1.00 46.05 97 GLN A CA 1
ATOM 628 C C . GLN A 1 84 ? 8.490 -4.759 64.349 1.00 45.99 97 GLN A C 1
ATOM 629 O O . GLN A 1 84 ? 7.814 -4.375 65.312 1.00 48.30 97 GLN A O 1
ATOM 635 N N . GLU A 1 85 ? 9.726 -4.332 64.135 1.00 49.09 98 GLU A N 1
ATOM 636 C CA . GLU A 1 85 ? 10.373 -3.441 65.092 1.00 52.96 98 GLU A CA 1
ATOM 637 C C . GLU A 1 85 ? 9.707 -2.053 65.057 1.00 52.60 98 GLU A C 1
ATOM 638 O O . GLU A 1 85 ? 9.470 -1.456 66.113 1.00 53.47 98 GLU A O 1
ATOM 641 N N . SER A 1 86 ? 9.361 -1.586 63.854 1.00 52.16 99 SER A N 1
ATOM 642 C CA A SER A 1 86 ? 8.744 -0.280 63.689 0.50 53.34 99 SER A CA 1
ATOM 643 C CA B SER A 1 86 ? 8.722 -0.284 63.671 0.50 52.16 99 SER A CA 1
ATOM 644 C C . SER A 1 86 ? 7.390 -0.215 64.400 1.00 54.04 99 SER A C 1
ATOM 645 O O . SER A 1 86 ? 7.089 0.764 65.082 1.00 55.41 99 SER A O 1
ATOM 650 N N . ILE A 1 87 ? 6.591 -1.264 64.270 1.00 54.93 100 ILE A N 1
ATOM 651 C CA . ILE A 1 87 ? 5.329 -1.362 65.020 1.00 56.23 100 ILE A CA 1
ATOM 652 C C . ILE A 1 87 ? 5.555 -1.339 66.539 1.00 57.14 100 ILE A C 1
ATOM 653 O O . ILE A 1 87 ? 5.019 -0.477 67.234 1.00 56.28 100 ILE A O 1
ATOM 658 N N . GLN A 1 88 ? 6.351 -2.284 67.050 1.00 59.52 101 GLN A N 1
ATOM 659 C CA . GLN A 1 88 ? 6.731 -2.292 68.479 1.00 60.25 101 GLN A CA 1
ATOM 660 C C . GLN A 1 88 ? 7.067 -0.887 68.975 1.00 61.30 101 GLN A C 1
ATOM 661 O O . GLN A 1 88 ? 6.746 -0.542 70.109 1.00 62.03 101 GLN A O 1
ATOM 667 N N . GLN A 1 89 ? 7.739 -0.098 68.139 1.00 60.94 102 GLN A N 1
ATOM 668 C CA . GLN A 1 89 ? 8.025 1.284 68.480 1.00 59.87 102 GLN A CA 1
ATOM 669 C C . GLN A 1 89 ? 6.809 2.198 68.350 1.00 60.55 102 GLN A C 1
ATOM 670 O O . GLN A 1 89 ? 6.481 2.905 69.300 1.00 57.58 102 GLN A O 1
ATOM 676 N N . HIS A 1 90 ? 6.132 2.199 67.200 1.00 62.79 103 HIS A N 1
ATOM 677 C CA . HIS A 1 90 ? 5.021 3.148 66.993 1.00 62.89 103 HIS A CA 1
ATOM 678 C C . HIS A 1 90 ? 4.082 3.167 68.182 1.00 66.01 103 HIS A C 1
ATOM 679 O O . HIS A 1 90 ? 3.375 4.152 68.372 1.00 67.82 103 HIS A O 1
ATOM 686 N N . VAL A 1 91 ? 4.082 2.088 68.975 1.00 69.26 104 VAL A N 1
ATOM 687 C CA . VAL A 1 91 ? 3.554 2.097 70.361 1.00 70.39 104 VAL A CA 1
ATOM 688 C C . VAL A 1 91 ? 4.134 3.301 71.143 1.00 71.43 104 VAL A C 1
ATOM 689 O O . VAL A 1 91 ? 3.399 4.117 71.711 1.00 71.71 104 VAL A O 1
ATOM 693 N N . ASP A 1 92 ? 5.463 3.383 71.146 1.00 73.39 105 ASP A N 1
ATOM 694 C CA . ASP A 1 92 ? 6.222 4.495 71.744 1.00 74.21 105 ASP A CA 1
ATOM 695 C C . ASP A 1 92 ? 5.946 5.833 71.022 1.00 74.50 105 ASP A C 1
ATOM 696 O O . ASP A 1 92 ? 5.230 6.708 71.525 1.00 73.91 105 ASP A O 1
#

Solvent-accessible surface area: 6359 Å² total; per-residue (Å²): 241,80,62,151,40,113,141,10,58,77,64,2,50,109,10,6,102,98,1,79,147,54,9,175,141,64,10,44,139,87,140,95,43,16,92,30,15,42,60,71,0,24,31,83,0,62,113,4,34,86,58,69,113,33,9,83,108,32,12,32,121,90,25,40,47,25,0,72,86,48,45,74,94,62,88,78,64,52,86,109,123,133,56,45,93,121,108,158,120,140

CATH classification: 1.10.1900.10

InterPro domains:
  IPR008316 Uncharacterised conserved protein UCP029876 [PF06304] (4-104)
  IPR008316 Uncharacterised conserved protein UCP029876 [PIRSF029876] (1-109)

Foldseek 3Di:
DDDVLVVAPPQLNVLLVVVLVLCCVVADVDPVLSVVLSVVVSVLRVVCVVVVHGNCSSCPPPNSVSSVVSRPDCVVVVVVVVVVVVVVVD

Nearest PDB structures (foldseek):
  2o4t-assembly1_A-2  TM=1.011E+00  e=9.982E-13  Halalkalibacterium halodurans
  2o3l-assembly2_B  TM=8.791E-01  e=1.570E-04  Bacillus cereus ATCC 10987
  3vkh-assembly2_B  TM=3.347E-01  e=8.225E+00  Dictyostelium discoideum

Radius of gyration: 14.13 Å; Cα contacts (8 Å, |Δi|>4): 51; chains: 1; bounding box: 33×34×36 Å

Sequence (90 aa):
HVSRVEEKLPKDDYQIVYKEIQKYLFKVGPVELNEGIGLLSEILGFFEEGAAAGKGVLDVTGTDVAAFCDALIGDSKTYADLYQESSIQQHVD

Secondary structure (DSSP, 8-state):
---GGGGS-HHHHHHHHHHHHHHHHHS--SHHHHHHHHHHHHHHHHHHHHTT--HHHHH-S-HHHHHHHTTS-SHHHHHHHHHHHHHHT-